Protein AF-A0A285JNU4-F1 (afdb_monomer)

Organism: NCBI:txid1036182

Structure (mmCIF, N/CA/C/O backbone):
data_AF-A0A285JNU4-F1
#
_entry.id   AF-A0A285JNU4-F1
#
loop_
_atom_site.group_PDB
_atom_site.id
_atom_site.type_symbol
_atom_site.label_atom_id
_atom_site.label_alt_id
_atom_site.label_comp_id
_atom_site.label_asym_id
_atom_site.label_entity_id
_atom_site.label_seq_id
_atom_site.pdbx_PDB_ins_code
_atom_site.Cartn_x
_atom_site.Cartn_y
_atom_site.Cartn_z
_atom_site.occupancy
_atom_site.B_iso_or_equiv
_atom_site.auth_seq_id
_atom_site.auth_comp_id
_atom_site.auth_asym_id
_atom_site.auth_atom_id
_atom_site.pdbx_PDB_model_num
ATOM 1 N N . MET A 1 1 ? 2.069 5.347 -34.205 1.00 39.53 1 MET A N 1
ATOM 2 C CA . MET A 1 1 ? 2.431 4.331 -33.187 1.00 39.53 1 MET A CA 1
ATOM 3 C C . MET A 1 1 ? 3.954 4.255 -33.113 1.00 39.53 1 MET A C 1
ATOM 5 O O . MET A 1 1 ? 4.573 4.002 -34.134 1.00 39.53 1 MET A O 1
ATOM 9 N N . LYS A 1 2 ? 4.588 4.582 -31.975 1.00 44.31 2 LYS A N 1
ATOM 10 C CA . LYS A 1 2 ? 6.060 4.537 -31.849 1.00 44.31 2 LYS A CA 1
ATOM 11 C C . LYS A 1 2 ? 6.496 3.085 -31.622 1.00 44.31 2 LYS A C 1
ATOM 13 O O . LYS A 1 2 ? 6.201 2.534 -30.565 1.00 44.31 2 LYS A O 1
ATOM 18 N N . HIS A 1 3 ? 7.173 2.486 -32.603 1.00 46.00 3 HIS A N 1
ATOM 19 C CA . HIS A 1 3 ? 7.783 1.160 -32.484 1.00 46.00 3 HIS A CA 1
ATOM 20 C C . HIS A 1 3 ? 8.799 1.187 -31.335 1.00 46.00 3 HIS A C 1
ATOM 22 O O . HIS A 1 3 ? 9.800 1.903 -31.385 1.00 46.00 3 HIS A O 1
ATOM 28 N N . ARG A 1 4 ? 8.508 0.467 -30.252 1.00 57.03 4 ARG A N 1
ATOM 29 C CA . ARG A 1 4 ? 9.429 0.311 -29.127 1.00 57.03 4 ARG A CA 1
ATOM 30 C C . ARG A 1 4 ? 10.338 -0.884 -29.442 1.00 57.03 4 ARG A C 1
ATOM 32 O O . ARG A 1 4 ? 9.797 -1.919 -29.828 1.00 57.03 4 ARG A O 1
ATOM 39 N N . PRO A 1 5 ? 11.673 -0.758 -29.348 1.00 57.09 5 PRO A N 1
ATOM 40 C CA . PRO A 1 5 ? 12.583 -1.833 -29.743 1.00 57.09 5 PRO A CA 1
ATOM 41 C C . PRO A 1 5 ? 12.331 -3.094 -28.905 1.00 57.09 5 PRO A C 1
ATOM 43 O O . PRO A 1 5 ? 11.991 -2.985 -27.724 1.00 57.09 5 PRO A O 1
ATOM 46 N N . ALA A 1 6 ? 12.494 -4.272 -29.519 1.00 60.81 6 ALA A N 1
ATOM 47 C CA . ALA A 1 6 ? 12.186 -5.577 -28.922 1.00 60.81 6 ALA A CA 1
ATOM 48 C C . ALA A 1 6 ? 12.847 -5.780 -27.545 1.00 60.81 6 ALA A C 1
ATOM 50 O O . ALA A 1 6 ? 12.159 -6.168 -26.604 1.00 60.81 6 ALA A O 1
ATOM 51 N N . GLY A 1 7 ? 14.109 -5.357 -27.380 1.00 65.50 7 GLY A N 1
ATOM 52 C CA . GLY A 1 7 ? 14.822 -5.444 -26.097 1.00 65.50 7 GLY A CA 1
ATOM 53 C C . GLY A 1 7 ? 14.106 -4.733 -24.945 1.00 65.50 7 GLY A C 1
ATOM 54 O O . GLY A 1 7 ? 13.999 -5.260 -23.850 1.00 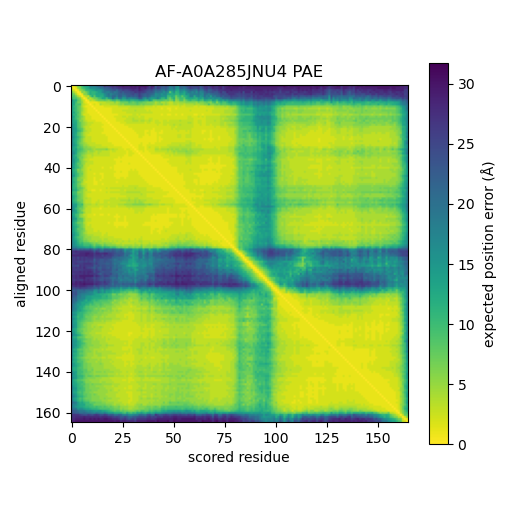65.50 7 GLY A O 1
ATOM 55 N N . THR A 1 8 ? 13.457 -3.594 -25.201 1.00 78.69 8 THR A N 1
ATOM 56 C CA . THR A 1 8 ? 12.718 -2.883 -24.150 1.00 78.69 8 THR A CA 1
ATOM 57 C C . THR A 1 8 ? 11.431 -3.604 -23.718 1.00 78.69 8 THR A C 1
ATOM 59 O O . THR A 1 8 ? 10.925 -3.350 -22.623 1.00 78.69 8 THR A O 1
ATOM 62 N N . ARG A 1 9 ? 10.858 -4.459 -24.576 1.00 83.62 9 ARG A N 1
ATOM 63 C CA . ARG A 1 9 ? 9.684 -5.280 -24.241 1.00 83.62 9 ARG A CA 1
ATOM 64 C C . ARG A 1 9 ? 10.092 -6.496 -23.412 1.00 83.62 9 ARG A C 1
ATOM 66 O O . ARG A 1 9 ? 9.392 -6.806 -22.449 1.00 83.62 9 ARG A O 1
ATOM 73 N N . ASP A 1 10 ? 11.205 -7.129 -23.759 1.00 89.62 10 ASP A N 1
ATOM 74 C CA . ASP A 1 10 ? 11.719 -8.292 -23.035 1.00 89.62 10 ASP A CA 1
ATOM 75 C C . ASP A 1 10 ? 12.249 -7.899 -21.651 1.00 89.62 10 ASP A C 1
ATOM 77 O O . ASP A 1 10 ? 11.864 -8.526 -20.665 1.00 89.62 10 ASP A O 1
ATOM 81 N N . ASP A 1 11 ? 12.968 -6.776 -21.542 1.00 91.81 11 ASP A N 1
ATOM 82 C CA . ASP A 1 11 ? 13.396 -6.211 -20.253 1.00 91.81 11 ASP A CA 1
ATOM 83 C C . ASP A 1 11 ? 12.209 -5.979 -19.311 1.00 91.81 11 ASP A C 1
ATOM 85 O O . ASP A 1 11 ? 12.254 -6.299 -18.122 1.00 91.81 11 ASP A O 1
ATOM 89 N N . PHE A 1 12 ? 11.118 -5.418 -19.847 1.00 92.88 12 PHE A N 1
ATOM 90 C CA . PHE A 1 12 ? 9.908 -5.186 -19.068 1.00 92.88 12 PHE A CA 1
ATOM 91 C C . PHE A 1 12 ? 9.275 -6.501 -18.616 1.00 92.88 12 PHE A C 1
ATOM 93 O O . PHE A 1 12 ? 8.860 -6.612 -17.466 1.00 92.88 12 PHE A O 1
ATOM 100 N N . ARG A 1 13 ? 9.203 -7.504 -19.500 1.00 94.31 13 ARG A N 1
ATOM 101 C CA . ARG A 1 13 ? 8.634 -8.813 -19.167 1.00 94.31 13 ARG A CA 1
ATOM 102 C C . ARG A 1 13 ? 9.407 -9.474 -18.027 1.00 94.31 13 ARG A C 1
ATOM 104 O O . ARG A 1 13 ? 8.774 -9.891 -17.061 1.00 94.31 13 ARG A O 1
ATOM 111 N N . VAL A 1 14 ? 10.735 -9.536 -18.124 1.00 94.44 14 VAL A N 1
ATOM 112 C CA . VAL A 1 14 ? 11.601 -10.133 -17.092 1.00 94.44 14 VAL A CA 1
ATOM 113 C C . VAL A 1 14 ? 11.425 -9.405 -15.760 1.00 94.44 14 VAL A C 1
ATOM 115 O O . VAL A 1 14 ? 11.214 -10.033 -14.723 1.00 94.44 14 VAL A O 1
ATOM 118 N N . PHE A 1 15 ? 11.421 -8.072 -15.793 1.00 93.81 15 PHE A N 1
ATOM 119 C CA . PHE A 1 15 ? 11.194 -7.260 -14.603 1.00 93.81 15 PHE A CA 1
ATOM 120 C C . PHE A 1 15 ? 9.827 -7.530 -13.952 1.00 93.81 15 PHE A C 1
ATOM 122 O O . PHE A 1 15 ? 9.745 -7.733 -12.741 1.00 93.81 15 PHE A O 1
ATOM 129 N N . VAL A 1 16 ? 8.752 -7.576 -14.746 1.00 93.44 16 VAL A N 1
ATOM 130 C CA . VAL A 1 16 ? 7.397 -7.834 -14.238 1.00 93.44 16 VAL A CA 1
ATOM 131 C C . VAL A 1 16 ? 7.273 -9.239 -13.663 1.00 93.44 16 VAL A C 1
ATOM 133 O O . VAL A 1 16 ? 6.703 -9.388 -12.585 1.00 93.44 16 VAL A O 1
ATOM 136 N N . GLN A 1 17 ? 7.835 -10.254 -14.322 1.00 93.50 17 GLN A N 1
ATOM 137 C CA . GLN A 1 17 ? 7.829 -11.631 -13.817 1.00 93.50 17 GLN A CA 1
ATOM 138 C C . GLN A 1 17 ? 8.440 -11.726 -12.413 1.00 93.50 17 GLN A C 1
ATOM 140 O O . GLN A 1 17 ? 7.891 -12.417 -11.558 1.00 93.50 17 GLN A O 1
ATOM 145 N N . GLY A 1 18 ? 9.509 -10.971 -12.142 1.00 91.69 18 GLY A N 1
ATOM 146 C CA . GLY A 1 18 ? 10.160 -10.945 -10.832 1.00 91.69 18 GLY A CA 1
ATOM 147 C C . GLY A 1 18 ? 9.354 -10.271 -9.715 1.00 91.69 18 GLY A C 1
ATOM 148 O O . GLY A 1 18 ? 9.635 -10.506 -8.542 1.00 91.69 18 GLY A O 1
ATOM 149 N N . MET A 1 19 ? 8.352 -9.442 -10.035 1.00 90.62 19 MET A N 1
ATOM 150 C CA . MET A 1 19 ? 7.629 -8.656 -9.024 1.00 90.62 19 MET A CA 1
ATOM 151 C C . MET A 1 19 ? 6.106 -8.818 -9.018 1.00 90.62 19 MET A C 1
ATOM 153 O O . MET A 1 19 ? 5.459 -8.352 -8.078 1.00 90.62 19 MET A O 1
ATOM 157 N N . ALA A 1 20 ? 5.521 -9.472 -10.025 1.00 89.06 20 ALA A N 1
ATOM 158 C CA . ALA A 1 20 ? 4.073 -9.607 -10.181 1.00 89.06 20 ALA A CA 1
ATOM 159 C C . ALA A 1 20 ? 3.411 -10.209 -8.933 1.00 89.06 20 ALA A C 1
ATOM 161 O O . ALA A 1 20 ? 2.440 -9.654 -8.422 1.00 89.06 20 ALA A O 1
ATOM 162 N N . ALA A 1 21 ? 3.989 -11.276 -8.373 1.00 89.38 21 ALA A N 1
ATOM 163 C CA . ALA A 1 21 ? 3.467 -11.916 -7.165 1.00 89.38 21 ALA A CA 1
ATOM 164 C C . ALA A 1 21 ? 3.422 -10.959 -5.958 1.00 89.38 21 ALA A C 1
ATOM 166 O O . ALA A 1 21 ? 2.453 -10.956 -5.197 1.00 89.38 21 ALA A O 1
ATOM 167 N N . SER A 1 22 ? 4.446 -10.113 -5.799 1.00 90.00 22 SER A N 1
ATOM 168 C CA . SER A 1 22 ? 4.464 -9.087 -4.753 1.00 90.00 22 SER A CA 1
ATOM 169 C C . SER A 1 22 ? 3.388 -8.034 -5.000 1.00 90.00 22 SER A C 1
ATOM 171 O O . SER A 1 22 ? 2.687 -7.678 -4.062 1.00 90.00 22 SER A O 1
ATOM 173 N N . LEU A 1 23 ? 3.220 -7.566 -6.241 1.00 91.81 23 LEU A N 1
ATOM 174 C CA . LEU A 1 23 ? 2.207 -6.563 -6.581 1.00 91.81 23 LEU A CA 1
ATOM 175 C C . LEU A 1 23 ? 0.788 -7.074 -6.325 1.00 91.81 23 LEU A C 1
ATOM 177 O O . LEU A 1 23 ? 0.003 -6.362 -5.705 1.00 91.81 23 LEU A O 1
ATOM 181 N N . HIS A 1 24 ? 0.477 -8.310 -6.724 1.00 91.88 24 HIS A N 1
ATOM 182 C CA . HIS A 1 24 ? -0.819 -8.929 -6.431 1.00 91.88 24 HIS A CA 1
ATOM 183 C C . HIS A 1 24 ? -1.060 -9.066 -4.935 1.00 91.88 24 HIS A C 1
ATOM 185 O O . HIS A 1 24 ? -2.145 -8.740 -4.461 1.00 91.88 24 HIS A O 1
ATOM 191 N N . ARG A 1 25 ? -0.047 -9.497 -4.174 1.00 89.62 25 ARG A N 1
ATOM 192 C CA . ARG A 1 25 ? -0.157 -9.588 -2.716 1.00 89.62 25 ARG A CA 1
ATOM 193 C C . ARG A 1 25 ? -0.475 -8.222 -2.109 1.00 89.62 25 ARG A C 1
ATOM 195 O O . ARG A 1 25 ? -1.406 -8.130 -1.317 1.00 89.62 25 ARG A O 1
ATOM 202 N N . THR A 1 26 ? 0.253 -7.174 -2.487 1.00 90.62 26 THR A N 1
ATOM 203 C CA . THR A 1 26 ? 0.009 -5.811 -1.996 1.00 90.62 26 THR A CA 1
ATOM 204 C C . THR A 1 26 ? -1.378 -5.317 -2.401 1.00 90.62 26 THR A C 1
ATOM 206 O O . THR A 1 26 ? -2.113 -4.818 -1.555 1.00 90.62 26 THR A O 1
ATOM 209 N N . ALA A 1 27 ? -1.775 -5.496 -3.662 1.00 91.62 27 ALA A N 1
ATOM 210 C CA . ALA A 1 27 ? -3.087 -5.088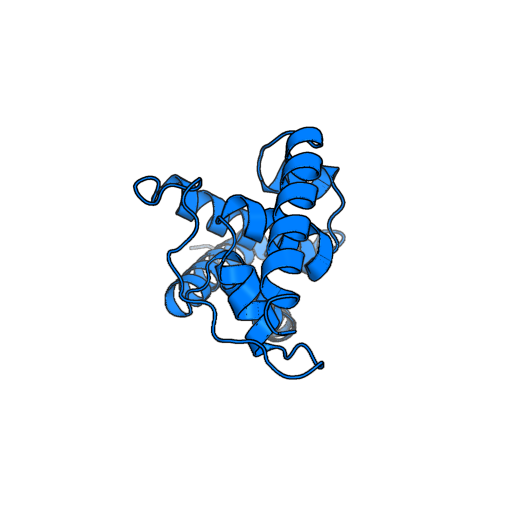 -4.159 1.00 91.62 27 ALA A CA 1
ATOM 211 C C . ALA A 1 27 ? -4.220 -5.778 -3.387 1.00 91.62 27 ALA A C 1
ATOM 213 O O . ALA A 1 27 ? -5.133 -5.110 -2.901 1.00 91.62 27 ALA A O 1
ATOM 214 N N . PHE A 1 28 ? -4.112 -7.094 -3.194 1.00 89.44 28 PHE A N 1
ATOM 215 C CA . PHE A 1 28 ? -5.064 -7.878 -2.416 1.00 89.44 28 PHE A CA 1
ATOM 216 C C . PHE A 1 28 ? -5.130 -7.411 -0.962 1.00 89.44 28 PHE A C 1
ATOM 218 O O . PHE A 1 28 ? -6.213 -7.197 -0.433 1.00 89.44 28 PHE A O 1
ATOM 225 N N . LEU A 1 29 ? -3.988 -7.165 -0.321 1.00 87.69 29 LEU A N 1
ATOM 226 C CA . LEU A 1 29 ? -3.956 -6.643 1.046 1.00 87.69 29 LEU A CA 1
ATOM 227 C C . LEU A 1 29 ? -4.580 -5.248 1.164 1.00 87.69 29 LEU A C 1
ATOM 229 O O . LEU A 1 29 ? -5.110 -4.904 2.215 1.00 87.69 29 LEU A O 1
ATOM 233 N N . LEU A 1 30 ? -4.529 -4.436 0.108 1.00 86.44 30 LEU A N 1
ATOM 234 C CA . LEU A 1 30 ? -5.125 -3.103 0.096 1.00 86.44 30 LEU A CA 1
ATOM 235 C C . LEU A 1 30 ? -6.647 -3.145 -0.103 1.00 86.44 30 LEU A C 1
ATOM 237 O O . LEU A 1 30 ? -7.357 -2.391 0.562 1.00 86.44 30 LEU A O 1
ATOM 241 N N . CYS A 1 31 ? -7.163 -4.002 -0.989 1.00 83.94 31 CYS A N 1
ATOM 242 C CA . CYS A 1 31 ? -8.588 -4.007 -1.345 1.00 83.94 31 CYS A CA 1
ATOM 243 C C . CYS A 1 31 ? -9.408 -5.145 -0.715 1.00 83.94 31 CYS A C 1
ATOM 245 O O . CYS A 1 31 ? -10.566 -4.930 -0.373 1.00 83.94 31 CYS A O 1
ATOM 247 N N . GLY A 1 32 ? -8.804 -6.306 -0.464 1.00 79.19 32 GLY A N 1
ATOM 248 C CA . GLY A 1 32 ? -9.463 -7.500 0.072 1.00 79.19 32 GLY A CA 1
ATOM 249 C C . GLY A 1 32 ? -10.224 -8.338 -0.962 1.00 79.19 32 GLY A C 1
ATOM 250 O O . GLY A 1 32 ? -10.867 -9.302 -0.566 1.00 79.19 32 GLY A O 1
ATOM 251 N N . ASP A 1 33 ? -10.142 -7.999 -2.250 1.00 83.12 33 ASP A N 1
ATOM 252 C CA . ASP A 1 33 ? -10.866 -8.646 -3.350 1.00 83.12 33 ASP A CA 1
ATOM 253 C C . ASP A 1 33 ? -9.876 -9.090 -4.441 1.00 83.12 33 ASP A C 1
ATOM 255 O O . ASP A 1 33 ? -9.007 -8.322 -4.857 1.00 83.12 33 ASP A O 1
ATOM 259 N N . TRP A 1 34 ? -9.967 -10.348 -4.880 1.00 83.75 34 TRP A N 1
ATOM 260 C CA . TRP A 1 34 ? -9.033 -10.922 -5.853 1.00 83.75 34 TRP A CA 1
ATOM 261 C C . TRP A 1 34 ? -9.185 -10.346 -7.262 1.00 83.75 34 TRP A C 1
ATOM 263 O O . TRP A 1 34 ? -8.172 -10.109 -7.921 1.00 83.75 34 TRP A O 1
ATOM 273 N N . HIS A 1 35 ? -10.416 -10.104 -7.712 1.00 89.06 35 HIS A N 1
ATOM 274 C CA . HIS A 1 35 ? -10.683 -9.544 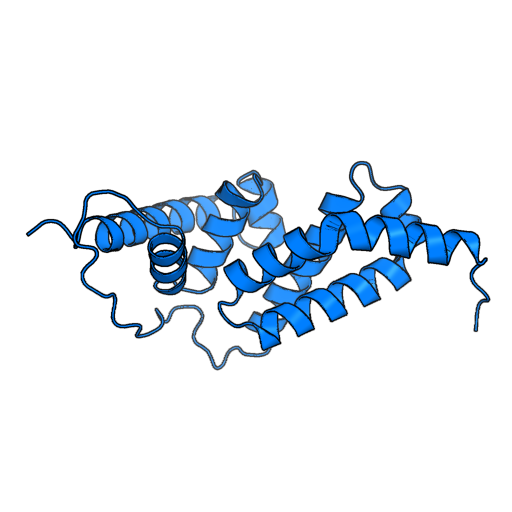-9.035 1.00 89.06 35 HIS A CA 1
ATOM 275 C C . HIS A 1 35 ? -10.224 -8.093 -9.098 1.00 89.06 35 HIS A C 1
ATOM 277 O O . HIS A 1 35 ? -9.491 -7.703 -10.003 1.00 89.06 35 HIS A O 1
ATOM 283 N N . LEU A 1 36 ? -10.550 -7.316 -8.068 1.00 89.06 36 LEU A N 1
ATOM 284 C CA . LEU A 1 36 ? -10.094 -5.941 -7.970 1.00 89.06 36 LEU A CA 1
ATOM 285 C C . LEU A 1 36 ? -8.569 -5.849 -7.824 1.00 89.06 36 LEU A C 1
ATOM 287 O O . LEU A 1 36 ? -7.945 -4.941 -8.373 1.00 89.06 36 LEU A O 1
ATOM 291 N N . ALA A 1 37 ? -7.944 -6.772 -7.092 1.00 90.25 37 ALA A N 1
ATOM 292 C CA . ALA A 1 37 ? -6.491 -6.822 -7.001 1.00 90.25 37 ALA A CA 1
ATOM 293 C C . ALA A 1 37 ? -5.848 -7.048 -8.376 1.00 90.25 37 ALA A C 1
ATOM 295 O O . ALA A 1 37 ? -4.875 -6.366 -8.699 1.00 90.25 37 ALA A O 1
ATOM 296 N N . ASP A 1 38 ? -6.385 -7.973 -9.176 1.00 92.69 38 ASP A N 1
ATOM 297 C CA . ASP A 1 38 ? -5.915 -8.230 -10.539 1.00 92.69 38 ASP A CA 1
ATOM 298 C C . ASP A 1 38 ? -6.072 -6.991 -11.430 1.00 92.69 38 ASP A C 1
ATOM 300 O O . ASP A 1 38 ? -5.087 -6.516 -11.997 1.00 92.69 38 ASP A O 1
ATOM 304 N N . ASP A 1 39 ? -7.252 -6.367 -11.434 1.00 94.44 39 ASP A N 1
ATOM 305 C CA . ASP A 1 39 ? -7.517 -5.140 -12.194 1.00 94.44 39 ASP A CA 1
ATOM 306 C C . ASP A 1 39 ? -6.538 -4.008 -11.840 1.00 94.44 39 ASP A C 1
ATOM 308 O O . ASP A 1 39 ? -5.974 -3.341 -12.716 1.00 94.44 39 ASP A O 1
ATOM 312 N N . LEU A 1 40 ? -6.290 -3.794 -10.543 1.00 94.75 40 LEU A N 1
ATOM 313 C CA . LEU A 1 40 ? -5.361 -2.770 -10.063 1.00 94.75 40 LEU A CA 1
ATOM 314 C C . LEU A 1 40 ? -3.917 -3.061 -10.483 1.00 94.75 40 LEU A C 1
ATOM 316 O O . LEU A 1 40 ? -3.186 -2.134 -10.851 1.00 94.75 40 LEU A O 1
ATOM 320 N N . VAL A 1 41 ? -3.494 -4.328 -10.441 1.00 95.62 41 VAL A N 1
ATOM 321 C CA . VAL A 1 41 ? -2.164 -4.736 -10.908 1.00 95.62 41 VAL A CA 1
ATOM 322 C C . VAL A 1 41 ? -2.044 -4.532 -12.411 1.00 95.62 41 VAL A C 1
ATOM 324 O O . VAL A 1 41 ? -1.055 -3.950 -12.861 1.00 95.62 41 VAL A O 1
ATOM 327 N N . GLN A 1 42 ? -3.047 -4.930 -13.190 1.00 95.44 42 GLN A N 1
ATOM 328 C CA . GLN A 1 42 ? -3.050 -4.738 -14.636 1.00 95.44 42 GLN A CA 1
ATOM 329 C C . GLN A 1 42 ? -2.991 -3.250 -15.011 1.00 95.44 42 GLN A C 1
ATOM 331 O O . GLN A 1 42 ? -2.151 -2.862 -15.830 1.00 95.44 42 GLN A O 1
ATOM 336 N N . GLU A 1 43 ? -3.789 -2.385 -14.370 1.00 96.44 43 GLU A N 1
ATOM 337 C CA . GLU A 1 43 ? -3.743 -0.933 -14.609 1.00 96.44 43 GLU A CA 1
ATOM 338 C C . GLU A 1 43 ? -2.363 -0.354 -14.241 1.00 96.44 43 GLU A C 1
ATOM 340 O O . GLU A 1 43 ? -1.795 0.458 -14.987 1.00 96.44 43 GLU A O 1
ATOM 345 N N . ALA A 1 44 ? -1.776 -0.805 -13.128 1.00 96.25 44 ALA A N 1
ATOM 346 C CA . ALA A 1 44 ? -0.453 -0.367 -12.698 1.00 96.25 44 ALA A CA 1
ATOM 347 C C . ALA A 1 44 ? 0.653 -0.801 -13.670 1.00 96.25 44 ALA A C 1
ATOM 349 O O . ALA A 1 44 ? 1.505 0.013 -14.039 1.00 96.25 44 ALA A O 1
ATOM 350 N N . LEU A 1 45 ? 0.627 -2.052 -14.132 1.00 95.81 45 LEU A N 1
ATOM 351 C CA . LEU A 1 45 ? 1.591 -2.589 -15.090 1.00 95.81 45 LEU A CA 1
ATOM 352 C C . LEU A 1 45 ? 1.451 -1.938 -16.469 1.00 95.81 45 LEU A C 1
ATOM 354 O O . LEU A 1 45 ? 2.465 -1.608 -17.085 1.00 95.81 45 LEU A O 1
ATOM 358 N N . ALA A 1 46 ? 0.232 -1.658 -16.936 1.00 96.06 46 ALA A N 1
ATOM 359 C CA . ALA A 1 46 ? 0.005 -0.926 -18.183 1.00 96.06 46 ALA A CA 1
ATOM 360 C C . ALA A 1 46 ? 0.603 0.496 -18.130 1.00 96.06 46 ALA A C 1
ATOM 362 O O . ALA A 1 46 ? 1.261 0.961 -19.075 1.00 96.06 46 ALA A O 1
ATOM 363 N N . LYS A 1 47 ? 0.446 1.185 -16.992 1.00 96.06 47 LYS A N 1
ATOM 364 C CA . LYS A 1 47 ? 1.049 2.506 -16.743 1.00 96.06 47 LYS A CA 1
ATOM 365 C C . LYS A 1 47 ? 2.565 2.432 -16.598 1.00 96.06 47 LYS A C 1
ATOM 367 O O . LYS A 1 47 ? 3.262 3.295 -17.144 1.00 96.06 47 LYS A O 1
ATOM 372 N N . ALA A 1 48 ? 3.078 1.409 -15.918 1.00 95.69 48 ALA A N 1
ATOM 373 C CA . ALA A 1 48 ? 4.507 1.149 -15.800 1.00 95.69 48 ALA A CA 1
ATOM 374 C C . ALA A 1 48 ? 5.125 0.911 -17.180 1.00 95.69 48 ALA A C 1
ATOM 376 O O . ALA A 1 48 ? 6.112 1.560 -17.516 1.00 95.69 48 ALA A O 1
ATOM 377 N N . TYR A 1 49 ? 4.494 0.085 -18.021 1.00 95.38 49 TYR A N 1
ATOM 378 C CA . TYR A 1 49 ? 4.923 -0.159 -19.394 1.00 95.38 49 TYR A CA 1
ATOM 379 C C . TYR A 1 49 ? 4.967 1.138 -20.203 1.00 95.38 49 TYR A C 1
ATOM 381 O O . TYR A 1 49 ? 5.996 1.475 -20.794 1.00 95.38 49 TYR A O 1
ATOM 389 N N . SER A 1 50 ? 3.898 1.935 -20.158 1.00 94.81 50 SER A N 1
ATOM 390 C CA . SER A 1 50 ? 3.832 3.236 -20.841 1.00 94.81 50 SER A CA 1
ATOM 391 C C . SER A 1 50 ? 4.949 4.192 -20.397 1.00 94.81 50 SER A C 1
ATOM 393 O O . SER A 1 50 ? 5.495 4.937 -21.210 1.00 94.81 50 SER A O 1
ATOM 395 N N . ASN A 1 51 ? 5.364 4.117 -19.129 1.00 93.88 51 ASN A N 1
ATOM 396 C CA . ASN A 1 51 ? 6.428 4.936 -18.545 1.00 93.88 51 ASN A CA 1
ATOM 397 C C . ASN A 1 51 ? 7.766 4.198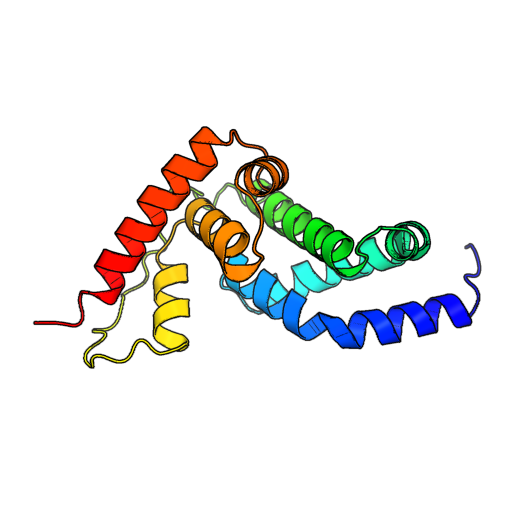 -18.394 1.00 93.88 51 ASN A C 1
ATOM 399 O O . ASN A 1 51 ? 8.650 4.689 -17.696 1.00 93.88 51 ASN A O 1
ATOM 403 N N . TRP A 1 52 ? 7.962 3.053 -19.054 1.00 95.00 52 TRP A N 1
ATOM 404 C CA . TRP A 1 52 ? 9.023 2.121 -18.660 1.00 95.00 52 TRP A CA 1
ATOM 405 C C . TRP A 1 52 ? 10.452 2.700 -18.745 1.00 95.00 52 TRP A C 1
ATOM 407 O O . TRP A 1 52 ? 11.285 2.386 -17.909 1.00 95.00 52 TRP A O 1
ATOM 417 N N . ARG A 1 53 ? 10.713 3.680 -19.628 1.00 92.69 53 ARG A N 1
ATOM 418 C CA . ARG A 1 53 ? 12.002 4.412 -19.645 1.00 92.69 53 ARG A CA 1
ATOM 419 C C . ARG A 1 53 ? 12.273 5.220 -18.372 1.00 92.69 53 ARG A C 1
ATOM 421 O O . ARG A 1 53 ? 13.426 5.425 -18.021 1.00 92.69 53 ARG A O 1
ATOM 428 N N . LYS A 1 54 ? 11.231 5.749 -17.727 1.00 93.81 54 LYS A N 1
ATOM 429 C CA . LYS A 1 54 ? 11.348 6.452 -16.441 1.00 93.81 54 LYS A CA 1
ATOM 430 C C . LYS A 1 54 ? 11.520 5.451 -15.306 1.00 93.81 54 LYS A C 1
ATOM 432 O O . LYS A 1 54 ? 12.340 5.682 -14.434 1.00 93.81 54 LYS A O 1
ATOM 437 N N . VAL A 1 55 ? 10.792 4.334 -15.366 1.00 94.25 55 VAL A N 1
ATOM 438 C CA . VAL A 1 55 ? 10.891 3.245 -14.383 1.00 94.25 55 VAL A CA 1
ATOM 439 C C . VAL A 1 55 ? 12.311 2.676 -14.343 1.00 94.25 55 VAL A C 1
ATOM 441 O O . VAL A 1 55 ? 12.879 2.584 -13.266 1.00 94.25 55 VAL A O 1
ATOM 444 N N . GLN A 1 56 ? 12.919 2.391 -15.500 1.00 94.31 56 GLN A N 1
ATOM 445 C CA . GLN A 1 56 ? 14.298 1.883 -15.591 1.00 94.31 56 GLN A CA 1
ATOM 446 C C . GLN A 1 56 ? 15.359 2.848 -15.042 1.00 94.31 56 GLN A C 1
ATOM 448 O O . GLN A 1 56 ? 16.438 2.410 -14.670 1.00 94.31 56 GLN A O 1
ATOM 453 N N . ARG A 1 57 ? 15.075 4.155 -15.026 1.00 94.00 57 ARG A N 1
ATOM 454 C CA . ARG A 1 57 ? 16.004 5.196 -14.554 1.00 94.00 57 ARG A CA 1
ATOM 455 C C . ARG A 1 57 ? 15.756 5.619 -13.111 1.00 94.00 57 ARG A C 1
ATOM 457 O O . ARG A 1 57 ? 16.453 6.500 -12.625 1.00 94.00 57 ARG A O 1
ATOM 464 N N . ALA A 1 58 ? 14.728 5.076 -12.468 1.00 92.81 58 ALA A N 1
ATOM 465 C CA . ALA A 1 58 ? 14.469 5.354 -11.067 1.00 92.81 58 ALA A CA 1
ATOM 466 C C . ALA A 1 58 ? 15.493 4.616 -10.200 1.00 92.81 58 ALA A C 1
ATOM 468 O O . ALA A 1 58 ? 15.856 3.488 -10.523 1.00 92.81 58 ALA A O 1
ATOM 469 N N . ASP A 1 59 ? 15.862 5.207 -9.062 1.00 92.06 59 ASP A N 1
ATOM 470 C CA . ASP A 1 59 ? 16.766 4.576 -8.087 1.00 92.06 59 ASP A CA 1
ATOM 471 C C . ASP A 1 59 ? 16.246 3.202 -7.633 1.00 92.06 59 ASP A C 1
ATOM 473 O O . ASP A 1 59 ? 17.009 2.269 -7.400 1.00 92.06 59 ASP A O 1
ATOM 477 N N . SER A 1 60 ? 14.917 3.057 -7.559 1.00 91.94 60 SER A N 1
ATOM 478 C CA . SER A 1 60 ? 14.242 1.778 -7.350 1.00 91.94 60 SER A CA 1
ATOM 479 C C . SER A 1 60 ? 13.069 1.612 -8.326 1.00 91.94 60 SER A C 1
ATOM 481 O O . SER A 1 60 ? 11.969 2.127 -8.078 1.00 91.94 60 SER A O 1
ATOM 483 N N . PRO A 1 61 ? 13.259 0.864 -9.431 1.00 93.19 61 PRO A N 1
ATOM 484 C CA . PRO A 1 61 ? 12.194 0.560 -10.387 1.00 93.19 61 PRO A CA 1
ATOM 485 C C . PRO A 1 61 ? 10.996 -0.132 -9.724 1.00 93.19 61 PRO A C 1
ATOM 487 O O . PRO A 1 61 ? 9.840 0.205 -9.988 1.00 93.19 61 PRO A O 1
ATOM 490 N N . SER A 1 62 ? 11.264 -1.057 -8.797 1.00 91.50 62 SER A N 1
ATOM 491 C CA . SER A 1 62 ? 10.232 -1.788 -8.061 1.00 91.50 62 SER A CA 1
ATOM 492 C C . SER A 1 62 ? 9.391 -0.867 -7.177 1.00 91.50 62 SER A C 1
ATOM 494 O O . SER A 1 62 ? 8.162 -0.957 -7.198 1.00 91.50 62 SER A O 1
ATOM 496 N N . ALA A 1 63 ? 10.020 0.060 -6.446 1.00 89.38 63 ALA A N 1
ATOM 497 C CA . ALA A 1 63 ? 9.296 1.042 -5.640 1.00 89.38 63 ALA A CA 1
ATOM 498 C C . ALA A 1 63 ? 8.472 2.000 -6.515 1.00 89.38 63 ALA A C 1
ATOM 500 O O . ALA A 1 63 ? 7.352 2.364 -6.148 1.00 89.38 63 ALA A O 1
ATOM 501 N N . TYR A 1 64 ? 8.977 2.361 -7.701 1.00 92.75 64 TYR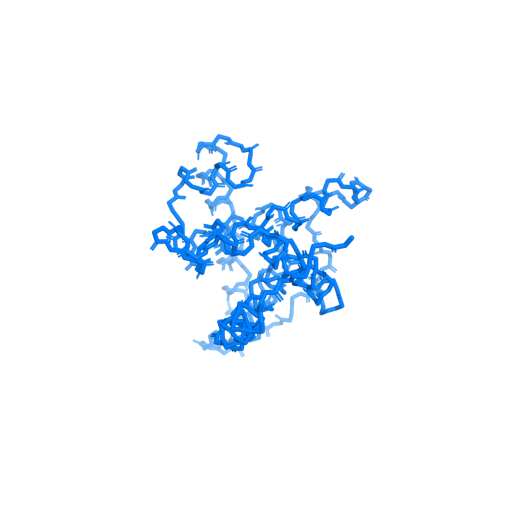 A N 1
ATOM 502 C CA . TYR A 1 64 ? 8.232 3.172 -8.663 1.00 92.75 64 TYR A CA 1
ATOM 503 C C . TYR A 1 64 ? 6.928 2.481 -9.078 1.00 92.75 64 TYR A C 1
ATOM 505 O O . TYR A 1 64 ? 5.861 3.093 -9.028 1.00 92.75 64 TYR A O 1
ATOM 513 N N . VAL A 1 65 ? 6.984 1.199 -9.452 1.00 94.19 65 VAL A N 1
ATOM 514 C CA . VAL A 1 65 ? 5.786 0.448 -9.864 1.00 94.19 65 VAL A CA 1
ATOM 515 C C . VAL A 1 65 ? 4.824 0.228 -8.698 1.00 94.19 65 VAL A C 1
ATOM 517 O O . VAL A 1 65 ? 3.621 0.426 -8.870 1.00 94.19 65 VAL A O 1
ATOM 520 N N . ARG A 1 66 ? 5.321 -0.065 -7.489 1.00 91.75 66 ARG A N 1
ATOM 521 C CA . ARG A 1 66 ? 4.464 -0.124 -6.291 1.00 91.75 66 ARG A CA 1
ATOM 522 C C . ARG A 1 66 ? 3.761 1.205 -6.028 1.00 91.75 66 ARG A C 1
ATOM 524 O O . ARG A 1 66 ? 2.572 1.224 -5.725 1.00 91.75 66 ARG A O 1
ATOM 531 N N . ARG A 1 67 ? 4.442 2.336 -6.228 1.00 90.88 67 ARG A N 1
ATOM 532 C CA . ARG A 1 67 ? 3.823 3.664 -6.114 1.00 90.88 67 ARG A CA 1
ATOM 533 C C . ARG A 1 67 ? 2.722 3.885 -7.153 1.00 90.88 67 ARG A C 1
ATOM 535 O O . ARG A 1 67 ? 1.716 4.512 -6.824 1.00 90.88 67 ARG A O 1
ATOM 542 N N . ILE A 1 68 ? 2.866 3.368 -8.376 1.00 94.75 68 ILE A N 1
ATOM 543 C CA . ILE A 1 68 ? 1.771 3.369 -9.360 1.00 94.75 68 ILE A CA 1
ATOM 544 C C . ILE A 1 68 ? 0.580 2.569 -8.813 1.00 94.75 68 ILE A C 1
ATOM 546 O O . ILE A 1 68 ? -0.523 3.107 -8.762 1.00 94.75 68 ILE A O 1
ATOM 550 N N . LEU A 1 69 ? 0.802 1.341 -8.332 1.00 94.88 69 LEU A N 1
ATOM 551 C CA . LEU A 1 69 ? -0.255 0.483 -7.779 1.00 94.88 69 LEU A CA 1
ATOM 552 C C . LEU A 1 69 ? -1.023 1.152 -6.626 1.00 94.88 69 LEU A C 1
ATOM 554 O O . LEU A 1 69 ? -2.255 1.153 -6.605 1.00 94.88 69 LEU A O 1
ATOM 558 N N . ILE A 1 70 ? -0.308 1.767 -5.681 1.00 90.19 70 ILE A N 1
ATOM 559 C CA . ILE A 1 70 ? -0.915 2.460 -4.534 1.00 90.19 70 ILE A CA 1
ATOM 560 C C . ILE A 1 70 ? -1.761 3.652 -5.004 1.00 90.19 70 ILE A C 1
ATOM 562 O O . ILE A 1 70 ? -2.871 3.875 -4.512 1.00 90.19 70 ILE A O 1
ATOM 566 N N . ASN A 1 71 ? -1.268 4.401 -5.993 1.00 90.56 71 ASN A N 1
ATOM 567 C CA . ASN A 1 71 ? -2.009 5.512 -6.581 1.00 90.56 71 ASN A CA 1
ATOM 568 C C . ASN A 1 71 ? -3.293 5.050 -7.282 1.00 90.56 71 ASN A C 1
ATOM 570 O O . ASN A 1 71 ? -4.320 5.720 -7.133 1.00 90.56 71 ASN A O 1
ATOM 574 N N . GLU A 1 72 ? -3.264 3.921 -7.998 1.00 92.31 72 GLU A N 1
ATOM 575 C CA . GLU A 1 72 ? -4.463 3.348 -8.623 1.00 92.31 72 GLU A CA 1
ATOM 576 C C . GLU A 1 72 ? -5.465 2.847 -7.591 1.00 92.31 72 GLU A C 1
ATOM 578 O O . GLU A 1 72 ? -6.638 3.215 -7.670 1.00 92.31 72 GLU A O 1
ATOM 583 N N . SER A 1 73 ? -4.996 2.142 -6.559 1.00 89.81 73 SER A N 1
ATOM 584 C CA . SER A 1 73 ? -5.833 1.675 -5.444 1.00 89.81 73 SER A CA 1
ATOM 585 C C . SER A 1 73 ? -6.579 2.850 -4.803 1.00 89.81 73 SER A C 1
ATOM 587 O O . SER A 1 73 ? -7.807 2.874 -4.715 1.00 89.81 73 SER A O 1
ATOM 589 N N . ARG A 1 74 ? -5.849 3.925 -4.479 1.00 85.50 74 ARG A N 1
ATOM 590 C CA . ARG A 1 74 ? -6.425 5.161 -3.935 1.00 85.50 74 ARG A CA 1
ATOM 591 C C . ARG A 1 74 ? -7.392 5.841 -4.906 1.00 85.50 74 ARG A C 1
ATOM 593 O O . ARG A 1 74 ? -8.410 6.403 -4.489 1.00 85.50 74 ARG A O 1
ATOM 600 N N . ARG A 1 75 ? -7.068 5.872 -6.201 1.00 87.56 75 ARG A N 1
ATOM 601 C CA . ARG A 1 75 ? -7.929 6.468 -7.234 1.00 87.56 75 ARG A CA 1
ATOM 602 C C . ARG A 1 75 ? -9.227 5.679 -7.381 1.00 87.56 75 ARG A C 1
ATOM 604 O O . ARG A 1 75 ? -10.258 6.303 -7.628 1.00 87.56 75 ARG A O 1
ATOM 611 N N . HIS A 1 76 ? -9.175 4.360 -7.253 1.00 87.38 76 HIS A N 1
ATOM 612 C CA . HIS A 1 76 ? -10.342 3.495 -7.263 1.00 87.38 76 HIS A CA 1
ATOM 613 C C . HIS A 1 76 ? -11.231 3.740 -6.037 1.00 87.38 76 HIS A C 1
ATOM 615 O O . HIS A 1 76 ? -12.386 4.116 -6.215 1.00 87.38 76 HIS A O 1
ATOM 621 N N . TRP A 1 77 ? -10.678 3.725 -4.818 1.00 83.81 77 TRP A N 1
ATOM 622 C CA . TRP A 1 77 ? -11.441 4.046 -3.599 1.00 83.81 77 TRP A CA 1
ATOM 623 C C . TRP A 1 77 ? -12.122 5.413 -3.663 1.00 83.81 77 TRP A C 1
ATOM 625 O O . TRP A 1 77 ? -13.252 5.583 -3.222 1.00 83.81 77 TRP A O 1
ATOM 635 N N . ARG A 1 78 ? -11.451 6.418 -4.244 1.00 80.69 78 ARG A N 1
ATOM 636 C CA . ARG A 1 78 ? -12.038 7.755 -4.396 1.00 80.69 78 ARG A CA 1
ATOM 637 C C . ARG A 1 78 ? -13.212 7.777 -5.382 1.00 80.69 78 ARG A C 1
ATOM 639 O O . ARG A 1 78 ? -14.114 8.585 -5.196 1.00 80.69 78 ARG A O 1
ATOM 646 N N . ARG A 1 79 ? -13.168 6.963 -6.441 1.00 82.56 79 ARG A N 1
ATOM 647 C CA . ARG A 1 79 ? -14.252 6.852 -7.432 1.00 82.56 79 ARG A CA 1
ATOM 648 C C . ARG A 1 79 ? -15.443 6.086 -6.861 1.00 82.56 79 ARG A C 1
ATOM 650 O O . ARG A 1 79 ? -16.576 6.475 -7.101 1.00 82.56 79 ARG A O 1
ATOM 657 N N . ASN A 1 80 ? -15.176 5.091 -6.024 1.00 74.75 80 ASN A N 1
ATOM 658 C CA . ASN A 1 80 ? -16.189 4.215 -5.445 1.00 74.75 80 ASN A CA 1
ATOM 659 C C . ASN A 1 80 ? -16.688 4.700 -4.073 1.00 74.75 80 ASN A C 1
ATOM 661 O O . ASN A 1 80 ? -17.099 3.899 -3.247 1.00 74.75 80 ASN A O 1
ATOM 665 N N . ARG A 1 81 ? -16.681 6.019 -3.833 1.00 60.66 81 ARG A N 1
ATOM 666 C CA . ARG A 1 81 ? -17.007 6.687 -2.553 1.00 60.66 81 ARG A CA 1
ATOM 667 C C . ARG A 1 81 ? -18.430 6.481 -2.002 1.00 60.66 81 ARG A C 1
ATOM 669 O O . ARG A 1 81 ? -18.738 7.075 -0.978 1.00 60.66 81 ARG A O 1
ATOM 676 N N . HIS A 1 82 ? -19.261 5.657 -2.636 1.00 51.09 82 HIS A N 1
ATOM 677 C CA . HIS A 1 82 ? -20.464 5.105 -1.998 1.00 51.09 82 HIS A CA 1
ATOM 678 C C . HIS A 1 82 ? -20.137 3.947 -1.036 1.00 51.09 82 HIS A C 1
ATOM 680 O O . HIS A 1 82 ? -21.010 3.512 -0.301 1.00 51.09 82 HIS A O 1
ATOM 686 N N . VAL A 1 83 ? -18.889 3.466 -1.022 1.00 50.84 83 VAL A N 1
ATOM 687 C CA . VAL A 1 83 ? -18.337 2.611 0.033 1.00 50.84 83 VAL A CA 1
ATOM 688 C C . VAL A 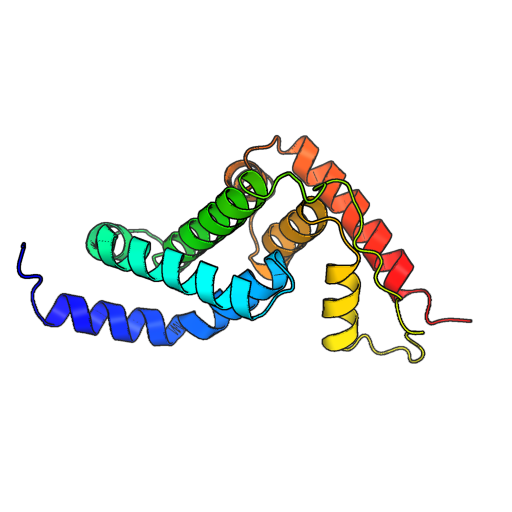1 83 ? -17.709 3.544 1.060 1.00 50.84 83 VAL A C 1
ATOM 690 O O . VAL A 1 83 ? -16.690 4.188 0.775 1.00 50.84 83 VAL A O 1
ATOM 693 N N . ASP A 1 84 ? -18.346 3.696 2.215 1.00 49.53 84 ASP A N 1
ATOM 694 C CA . ASP A 1 84 ? -17.876 4.607 3.244 1.00 49.53 84 ASP A CA 1
ATOM 695 C C . ASP A 1 84 ? -16.488 4.143 3.723 1.00 49.53 84 ASP A C 1
ATOM 697 O O . ASP A 1 84 ? -16.308 3.086 4.316 1.00 49.53 84 ASP A O 1
ATOM 701 N N . VAL A 1 85 ? -15.447 4.931 3.438 1.00 55.19 85 VAL A N 1
ATOM 702 C CA . VAL A 1 85 ? -14.055 4.635 3.846 1.00 55.19 85 VAL A CA 1
ATOM 703 C C . VAL A 1 85 ? -13.917 4.656 5.383 1.00 55.19 85 VAL A C 1
ATOM 705 O O . VAL A 1 85 ? -12.864 4.302 5.920 1.00 55.19 85 VAL A O 1
ATOM 708 N N . SER A 1 86 ? -14.968 5.107 6.073 1.00 54.97 86 SER A N 1
ATOM 709 C CA . SER A 1 86 ? -15.162 5.102 7.523 1.00 54.97 86 SER A CA 1
ATOM 710 C C . SER A 1 86 ? -15.799 3.812 8.033 1.00 54.97 86 SER A C 1
ATOM 712 O O . SER A 1 86 ? -15.594 3.480 9.201 1.00 54.97 86 SER A O 1
ATOM 714 N N . GLU A 1 87 ? -16.562 3.107 7.194 1.00 52.72 87 GLU A N 1
ATOM 715 C CA . GLU A 1 87 ? -17.244 1.880 7.582 1.00 52.72 87 GLU A CA 1
ATOM 716 C C . GLU A 1 87 ? -16.233 0.746 7.703 1.00 52.72 87 GLU A C 1
ATOM 718 O O . GLU A 1 87 ? -15.382 0.490 6.843 1.00 52.72 87 GLU A O 1
ATOM 723 N N . VAL A 1 88 ? -16.303 0.092 8.854 1.00 60.66 88 VAL A N 1
ATOM 724 C CA . VAL A 1 88 ? -15.652 -1.186 9.076 1.00 60.66 88 VAL A CA 1
ATOM 725 C C . VAL A 1 88 ? -16.475 -2.218 8.307 1.00 60.66 88 VAL A C 1
ATOM 727 O O . VAL A 1 88 ? -17.683 -2.271 8.531 1.00 60.66 88 VAL A O 1
ATOM 730 N N . PRO A 1 89 ? -15.870 -3.024 7.417 1.00 59.31 89 PRO A N 1
ATOM 731 C CA . PRO A 1 89 ? -16.582 -4.127 6.788 1.00 59.31 89 PRO A CA 1
ATOM 732 C C . PRO A 1 89 ? -17.218 -5.020 7.863 1.00 59.31 89 PRO A C 1
ATOM 734 O O . PRO A 1 89 ? -16.527 -5.411 8.808 1.00 59.31 89 PRO A O 1
ATOM 737 N N . ASP A 1 90 ? -18.513 -5.320 7.735 1.00 46.56 90 ASP A N 1
ATOM 738 C CA . ASP A 1 90 ? -19.233 -6.203 8.660 1.00 46.56 90 ASP A CA 1
ATOM 739 C C . ASP A 1 90 ? -18.837 -7.656 8.373 1.00 46.56 90 ASP A C 1
ATOM 741 O O . ASP A 1 90 ? -19.476 -8.386 7.619 1.00 46.56 90 ASP A O 1
ATOM 745 N N . ILE A 1 91 ? -17.661 -8.028 8.871 1.00 53.34 91 ILE A N 1
ATOM 746 C CA . ILE A 1 91 ? -17.085 -9.358 8.714 1.00 53.34 91 ILE A CA 1
ATOM 747 C C . ILE A 1 91 ? -17.148 -10.014 10.081 1.00 53.34 91 ILE A C 1
ATOM 749 O O . ILE A 1 91 ? -16.507 -9.557 11.033 1.00 53.34 91 ILE A O 1
ATOM 753 N N . THR A 1 92 ? -17.900 -11.106 10.172 1.00 44.28 92 THR A N 1
ATOM 754 C CA . THR A 1 92 ? -17.854 -11.992 11.330 1.00 44.28 92 THR A CA 1
ATOM 755 C C . THR A 1 92 ? -16.431 -12.531 11.452 1.00 44.28 92 THR A C 1
ATOM 757 O O . THR A 1 92 ? -15.931 -13.196 10.544 1.00 44.28 92 THR A O 1
ATOM 760 N N . VAL A 1 93 ? -15.754 -12.182 12.544 1.00 51.78 93 VAL A N 1
ATOM 761 C CA . VAL A 1 93 ? -14.432 -12.713 12.886 1.00 51.78 93 VAL A CA 1
ATOM 762 C C . VAL A 1 93 ? -14.672 -14.072 13.562 1.00 51.78 93 VAL A C 1
ATOM 764 O O . VAL A 1 93 ? -15.343 -14.083 14.594 1.00 51.78 93 VAL A O 1
ATOM 767 N N . PRO A 1 94 ? -14.215 -15.202 12.990 1.00 44.94 94 PRO A N 1
ATOM 768 C CA . PRO A 1 94 ? -14.221 -16.501 13.638 1.00 44.94 94 PRO A CA 1
ATOM 769 C C . PRO A 1 94 ? -13.429 -16.432 14.933 1.00 44.94 94 PRO A C 1
ATOM 771 O O . PRO A 1 94 ? -12.505 -15.627 15.061 1.00 44.94 94 PRO A O 1
ATOM 774 N N . ASP A 1 95 ? -13.797 -17.291 15.870 1.00 47.75 95 ASP A N 1
ATOM 775 C CA . ASP A 1 95 ? -13.031 -17.494 17.086 1.00 47.75 95 ASP A CA 1
ATOM 776 C C . ASP A 1 95 ? -11.623 -17.981 16.715 1.00 47.75 95 ASP A C 1
ATOM 778 O O . ASP A 1 95 ? -11.458 -19.035 16.098 1.00 47.75 95 ASP A O 1
ATOM 782 N N . LEU A 1 96 ? -10.616 -17.152 16.992 1.00 52.62 96 LEU A N 1
ATOM 783 C CA . LEU A 1 96 ? -9.214 -17.430 16.682 1.00 52.62 96 LEU A CA 1
ATOM 784 C C . LEU A 1 96 ? -8.598 -18.238 17.830 1.00 52.62 96 LEU A C 1
ATOM 786 O O . LEU A 1 96 ? -7.615 -17.815 18.431 1.00 52.62 96 LEU A O 1
ATOM 790 N N . SER A 1 97 ? -9.215 -19.366 18.178 1.00 49.66 97 SER A N 1
ATOM 791 C CA . SER A 1 97 ? -8.763 -20.226 19.269 1.00 49.66 97 SER A CA 1
ATOM 792 C C . SER A 1 97 ? -7.591 -21.094 18.805 1.00 49.66 97 SER A C 1
ATOM 794 O O . SER A 1 97 ? -7.789 -22.079 18.097 1.00 49.66 97 SER A O 1
ATOM 796 N N . ASP A 1 98 ? -6.383 -20.653 19.142 1.00 45.97 98 ASP A N 1
ATOM 797 C CA . ASP A 1 98 ? -5.143 -21.409 19.377 1.00 45.97 98 ASP A CA 1
ATOM 798 C C . ASP A 1 98 ? -3.987 -20.414 19.204 1.00 45.97 98 ASP A C 1
ATOM 800 O O . ASP A 1 98 ? -3.945 -19.670 18.228 1.00 45.97 98 ASP A O 1
ATOM 804 N N . GLY A 1 99 ? -3.042 -20.366 20.150 1.00 53.94 99 GLY A N 1
ATOM 805 C CA . GLY A 1 99 ? -2.025 -19.304 20.304 1.00 53.94 99 GLY A CA 1
ATOM 806 C C . GLY A 1 99 ? -1.027 -19.070 19.150 1.00 53.9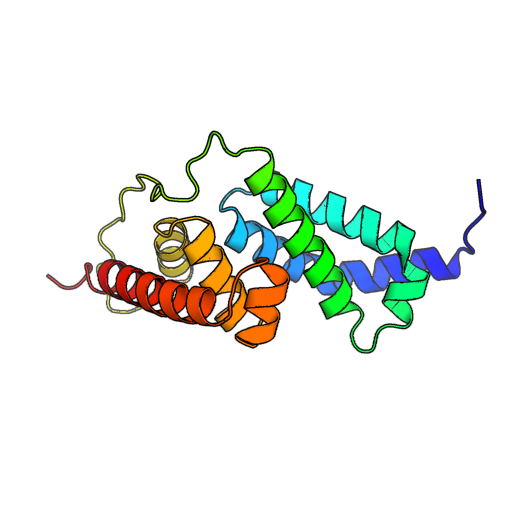4 99 GLY A C 1
ATOM 807 O O . GLY A 1 99 ? 0.014 -18.445 19.361 1.00 53.94 99 GLY A O 1
ATOM 808 N N . VAL A 1 100 ? -1.305 -19.549 17.935 1.00 65.38 100 VAL A N 1
ATOM 809 C CA . VAL A 1 100 ? -0.543 -19.304 16.709 1.00 65.38 100 VAL A CA 1
ATOM 810 C C . VAL A 1 100 ? -1.398 -18.513 15.716 1.00 65.38 100 VAL A C 1
ATOM 812 O O . VAL A 1 100 ? -2.246 -19.070 15.030 1.00 65.38 100 VAL A O 1
ATOM 815 N N . VAL A 1 101 ? -1.100 -17.219 15.558 1.00 64.56 101 VAL A N 1
ATOM 816 C CA . VAL A 1 101 ? -1.699 -16.391 14.498 1.00 64.56 101 VAL A CA 1
ATOM 817 C C . VAL A 1 101 ? -1.273 -16.930 13.132 1.00 64.56 101 VAL A C 1
ATOM 819 O O . VAL A 1 101 ? -0.107 -16.825 12.736 1.00 64.56 101 VAL A O 1
ATOM 822 N N . THR A 1 102 ? -2.219 -17.484 12.383 1.00 77.19 102 THR A N 1
ATOM 823 C CA . THR A 1 102 ? -1.983 -17.957 11.023 1.00 77.19 102 THR A CA 1
ATOM 824 C C . THR A 1 102 ? -1.988 -16.799 10.022 1.00 77.19 102 THR A C 1
ATOM 826 O O . THR A 1 102 ? -2.444 -15.678 10.272 1.00 77.19 102 THR A O 1
ATOM 829 N N . ARG A 1 103 ? -1.501 -17.070 8.804 1.00 70.44 103 ARG A N 1
ATOM 830 C CA . ARG A 1 103 ? -1.616 -16.120 7.687 1.00 70.44 103 ARG A CA 1
ATOM 831 C C . ARG A 1 103 ? -3.081 -15.802 7.356 1.00 70.44 103 ARG A C 1
ATOM 833 O O . ARG A 1 103 ? -3.346 -14.698 6.887 1.00 70.44 103 ARG A O 1
ATOM 840 N N . ALA A 1 104 ? -3.999 -16.748 7.559 1.00 73.31 104 ALA A N 1
ATOM 841 C CA . ALA A 1 104 ? -5.425 -16.534 7.327 1.00 73.31 104 ALA A CA 1
ATOM 842 C C . ALA A 1 104 ? -5.998 -15.543 8.352 1.00 73.31 104 ALA A C 1
ATOM 844 O O . ALA A 1 104 ? -6.653 -14.578 7.958 1.00 73.31 104 ALA A O 1
ATOM 845 N N . ASP A 1 105 ? -5.623 -15.692 9.621 1.00 76.94 105 ASP A N 1
ATOM 846 C CA . ASP A 1 105 ? -6.089 -14.839 10.721 1.00 76.94 105 ASP A CA 1
ATOM 847 C C . ASP A 1 105 ? -5.619 -13.397 10.545 1.00 76.94 105 ASP A C 1
ATOM 849 O O . ASP A 1 105 ?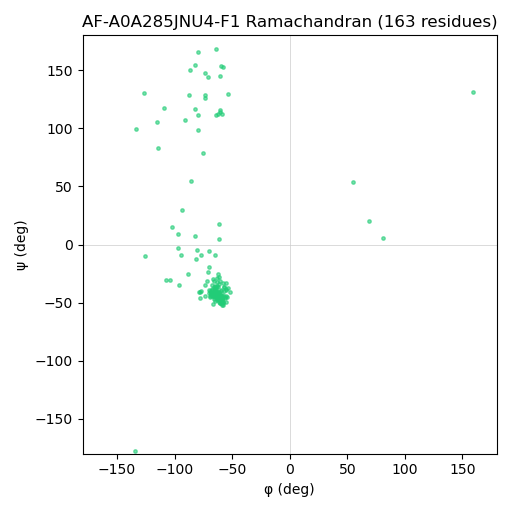 -6.390 -12.452 10.705 1.00 76.94 105 ASP A O 1
ATOM 853 N N . LEU A 1 106 ? -4.365 -13.205 10.117 1.00 77.69 106 LEU A N 1
ATOM 854 C CA . LEU A 1 106 ? -3.847 -11.876 9.794 1.00 77.69 106 LEU A CA 1
ATOM 855 C C . LEU A 1 106 ? -4.605 -11.235 8.624 1.00 77.69 106 LEU A C 1
ATOM 857 O O . LEU A 1 106 ? -4.909 -10.042 8.668 1.00 77.69 106 LEU A O 1
ATOM 861 N N . LEU A 1 107 ? -4.903 -12.000 7.569 1.00 78.50 107 LEU A N 1
ATOM 862 C CA . LEU A 1 107 ? -5.663 -11.491 6.426 1.00 78.50 107 LEU A CA 1
ATOM 863 C C . LEU A 1 107 ? -7.071 -11.069 6.847 1.00 78.50 107 LEU A C 1
ATOM 865 O O . LEU A 1 107 ? -7.515 -9.984 6.476 1.00 78.50 107 LEU A O 1
ATOM 869 N N . GLN A 1 108 ? -7.739 -11.873 7.666 1.00 79.25 108 GLN A N 1
ATOM 870 C CA . GLN A 1 108 ? -9.071 -11.568 8.168 1.00 79.25 108 GLN A CA 1
ATOM 871 C C . GLN A 1 108 ? -9.075 -10.378 9.134 1.00 79.25 108 GLN A C 1
ATOM 873 O O . GLN A 1 108 ? -9.907 -9.475 9.020 1.00 79.25 108 GLN A O 1
ATOM 878 N N . ALA A 1 109 ? -8.088 -10.304 10.026 1.00 85.44 109 ALA A N 1
ATOM 879 C CA . ALA A 1 109 ? -7.908 -9.165 10.913 1.00 85.44 109 ALA A CA 1
ATOM 880 C C . ALA A 1 109 ? -7.686 -7.870 10.116 1.00 85.44 109 ALA A C 1
ATOM 882 O O . ALA A 1 109 ? -8.317 -6.853 10.407 1.00 85.44 109 ALA A O 1
ATOM 883 N N . LEU A 1 110 ? -6.866 -7.899 9.059 1.00 85.94 110 LEU A N 1
ATOM 884 C CA . LEU A 1 110 ? -6.699 -6.762 8.146 1.00 85.94 110 LEU A CA 1
ATOM 885 C C . LEU A 1 110 ? -8.001 -6.404 7.423 1.00 85.94 110 LEU A C 1
ATOM 887 O O . LEU A 1 110 ? -8.272 -5.220 7.203 1.00 85.94 110 LEU A O 1
ATOM 891 N N . GLN A 1 111 ? -8.819 -7.393 7.065 1.00 84.38 111 GLN A N 1
ATOM 892 C CA . GLN A 1 111 ? -10.113 -7.147 6.440 1.00 84.38 111 GLN A CA 1
ATOM 893 C C . GLN A 1 111 ? -11.107 -6.456 7.391 1.00 84.38 111 GLN A C 1
ATOM 895 O O . GLN A 1 111 ? -11.879 -5.620 6.929 1.00 84.38 111 GLN A O 1
ATOM 900 N N . SER A 1 112 ? -11.004 -6.677 8.707 1.00 86.00 112 SER A N 1
ATOM 901 C CA . SER A 1 112 ? -11.800 -5.968 9.729 1.00 86.00 112 SER A CA 1
ATOM 902 C C . SER A 1 112 ? -11.443 -4.482 9.912 1.00 86.00 112 SER A C 1
ATOM 904 O O . SER A 1 112 ? -12.069 -3.772 10.700 1.00 86.00 112 SER A O 1
ATOM 906 N N . LEU A 1 113 ? -10.401 -3.997 9.235 1.00 88.25 113 LEU A N 1
ATOM 907 C CA . LEU A 1 113 ? -10.032 -2.588 9.238 1.00 88.25 113 LEU A CA 1
ATOM 908 C C . LEU A 1 113 ? -10.800 -1.827 8.163 1.00 88.25 113 LEU A C 1
ATOM 910 O O . LEU A 1 113 ? -11.050 -2.346 7.070 1.00 88.25 113 LEU A O 1
ATOM 914 N N . THR A 1 114 ? -11.057 -0.544 8.427 1.00 86.44 114 THR A N 1
ATOM 915 C CA . THR A 1 114 ? -11.488 0.365 7.360 1.00 86.44 114 THR A CA 1
ATOM 916 C C . THR A 1 114 ? -10.420 0.420 6.265 1.00 86.44 114 THR A C 1
ATOM 918 O O . THR A 1 114 ? -9.227 0.234 6.535 1.00 86.44 114 THR A O 1
ATOM 921 N N . LEU A 1 115 ? -10.805 0.732 5.024 1.00 83.81 115 LEU A N 1
ATOM 922 C CA . LEU A 1 115 ? -9.856 0.789 3.900 1.00 83.81 115 LEU A CA 1
ATOM 923 C C . LEU A 1 115 ? -8.656 1.701 4.192 1.00 83.81 115 LEU A C 1
ATOM 925 O O . LEU A 1 115 ? -7.524 1.381 3.835 1.00 83.81 115 LEU A O 1
ATOM 929 N N . ARG A 1 116 ? -8.879 2.825 4.888 1.00 87.00 116 ARG A N 1
ATOM 930 C CA . ARG A 1 116 ? -7.798 3.751 5.250 1.00 87.00 116 ARG A CA 1
ATOM 931 C C . ARG A 1 116 ? -6.860 3.159 6.300 1.00 87.00 116 ARG A C 1
ATOM 933 O O . ARG A 1 116 ? -5.651 3.274 6.134 1.00 87.00 116 ARG A O 1
ATOM 940 N N . GLN A 1 117 ? -7.393 2.526 7.344 1.00 91.69 117 GLN A N 1
ATOM 941 C CA . GLN A 1 117 ? -6.590 1.857 8.372 1.00 91.69 117 GLN A CA 1
ATOM 942 C C . GLN A 1 117 ? -5.768 0.715 7.774 1.00 91.69 117 GLN A C 1
ATOM 944 O O . GLN A 1 117 ? -4.559 0.641 7.997 1.00 91.69 117 GLN A O 1
ATOM 949 N N . ARG A 1 118 ? -6.409 -0.124 6.954 1.00 91.56 118 ARG A N 1
ATOM 950 C CA . ARG A 1 118 ? -5.763 -1.226 6.238 1.00 91.56 118 ARG A CA 1
ATOM 951 C C . ARG A 1 118 ? -4.631 -0.715 5.360 1.00 91.56 118 ARG A C 1
ATOM 953 O O . ARG A 1 118 ? -3.504 -1.181 5.487 1.00 91.56 118 ARG A O 1
ATOM 960 N N . ALA A 1 119 ? -4.899 0.300 4.538 1.00 90.38 119 ALA A N 1
ATOM 961 C CA . ALA A 1 119 ? -3.887 0.915 3.691 1.00 90.38 119 ALA A CA 1
ATOM 962 C C . ALA A 1 119 ? -2.711 1.463 4.508 1.00 90.38 119 ALA A C 1
ATOM 964 O O . ALA A 1 119 ? -1.561 1.236 4.148 1.00 90.38 119 ALA A O 1
ATOM 965 N N . THR A 1 120 ? -2.973 2.137 5.631 1.00 93.62 120 THR A N 1
ATOM 966 C CA . THR A 1 120 ? -1.911 2.617 6.523 1.00 93.62 120 THR A CA 1
ATOM 967 C C . THR A 1 120 ? -1.045 1.470 7.051 1.00 93.62 120 THR A C 1
ATOM 969 O O . THR A 1 120 ? 0.178 1.572 6.984 1.00 93.62 120 THR A O 1
ATOM 972 N N . VAL A 1 121 ? -1.641 0.369 7.517 1.00 94.00 121 VAL A N 1
ATOM 973 C CA . VAL A 1 121 ? -0.887 -0.789 8.032 1.00 94.00 121 VAL A CA 1
ATOM 974 C C . VAL A 1 121 ? -0.066 -1.457 6.931 1.00 94.00 121 VAL A C 1
ATOM 976 O O . VAL A 1 121 ? 1.130 -1.683 7.109 1.00 94.00 121 VAL A O 1
ATOM 979 N N . VAL A 1 122 ? -0.677 -1.726 5.776 1.00 91.88 122 VAL A N 1
ATOM 980 C CA . VAL A 1 122 ? 0.000 -2.368 4.640 1.00 91.88 122 VAL A CA 1
ATOM 981 C C . VAL A 1 122 ? 1.203 -1.537 4.193 1.00 91.88 122 VAL A C 1
ATOM 983 O O . VAL A 1 122 ? 2.299 -2.070 4.049 1.00 91.88 122 VAL A O 1
ATOM 986 N N . LEU A 1 123 ? 1.041 -0.221 4.046 1.00 92.19 123 LEU A N 1
ATOM 987 C CA . LEU A 1 123 ? 2.125 0.650 3.594 1.00 92.19 123 LEU A CA 1
ATOM 988 C C . LEU A 1 123 ? 3.260 0.780 4.617 1.00 92.19 123 LEU A C 1
ATOM 990 O O . LEU A 1 123 ? 4.428 0.745 4.237 1.00 92.19 123 LEU A O 1
ATOM 994 N N . ARG A 1 124 ? 2.935 0.908 5.907 1.00 94.56 124 ARG A N 1
ATOM 995 C CA . ARG A 1 124 ? 3.938 1.109 6.964 1.00 94.56 124 ARG A CA 1
ATOM 996 C C . ARG A 1 124 ? 4.719 -0.162 7.277 1.00 94.56 124 ARG A C 1
ATOM 998 O O . ARG A 1 124 ? 5.934 -0.101 7.421 1.00 94.56 124 ARG A O 1
ATOM 1005 N N . PHE A 1 125 ? 4.027 -1.294 7.396 1.00 91.88 125 PHE A N 1
ATOM 1006 C CA . PHE A 1 125 ? 4.613 -2.511 7.965 1.00 91.88 125 PHE A CA 1
ATOM 1007 C C . PHE A 1 125 ? 4.904 -3.593 6.931 1.00 91.88 125 PHE A C 1
ATOM 1009 O O . PHE A 1 125 ? 5.854 -4.346 7.114 1.00 91.88 125 PHE A O 1
ATOM 1016 N N . LEU A 1 126 ? 4.125 -3.678 5.847 1.00 87.12 126 LEU A N 1
ATOM 1017 C CA . LEU A 1 126 ? 4.342 -4.699 4.813 1.00 87.12 126 LEU A CA 1
ATOM 1018 C C . LEU A 1 126 ? 5.176 -4.163 3.647 1.00 87.12 126 LEU A C 1
ATOM 1020 O O . LEU A 1 126 ? 6.001 -4.890 3.104 1.00 87.12 126 LEU A O 1
ATOM 1024 N N . GLU A 1 127 ? 5.012 -2.885 3.301 1.00 87.19 127 GLU A N 1
ATOM 1025 C CA . GLU A 1 127 ? 5.833 -2.208 2.286 1.00 87.19 127 GLU A CA 1
ATOM 1026 C C . GLU A 1 127 ? 7.027 -1.440 2.870 1.00 87.19 127 GLU A C 1
ATOM 1028 O O . GLU A 1 127 ? 7.885 -0.986 2.114 1.00 87.19 127 GLU A O 1
ATOM 1033 N N . GLY A 1 128 ? 7.099 -1.297 4.198 1.00 90.00 128 GLY A N 1
ATOM 1034 C CA . GLY A 1 128 ? 8.220 -0.655 4.890 1.00 90.00 128 GLY A CA 1
ATOM 1035 C C . GLY A 1 128 ? 8.333 0.857 4.668 1.00 90.00 128 GLY A C 1
ATOM 1036 O O . GLY A 1 128 ? 9.408 1.418 4.867 1.00 90.00 128 GLY A O 1
ATOM 1037 N N . LEU A 1 129 ? 7.258 1.533 4.245 1.00 92.00 129 LEU A N 1
ATOM 1038 C CA . LEU A 1 129 ? 7.290 2.977 4.018 1.00 92.00 129 LEU A CA 1
ATOM 1039 C C . LEU A 1 129 ? 7.374 3.752 5.337 1.00 92.00 129 LEU A C 1
ATOM 1041 O O . LEU A 1 129 ? 6.721 3.416 6.331 1.00 92.00 129 LEU A O 1
ATOM 1045 N N . SER A 1 130 ? 8.109 4.864 5.332 1.00 94.81 130 SER A N 1
ATOM 1046 C CA . SER A 1 130 ? 8.104 5.839 6.429 1.00 94.81 130 SER A CA 1
ATOM 1047 C C . SER A 1 130 ? 6.724 6.502 6.608 1.00 94.81 130 SER A C 1
ATOM 1049 O O . SER A 1 130 ? 5.827 6.373 5.769 1.00 94.81 130 SER A O 1
ATOM 1051 N N . GLU A 1 131 ? 6.519 7.222 7.717 1.00 95.50 131 GLU A N 1
ATOM 1052 C CA . GLU A 1 131 ? 5.263 7.950 7.967 1.00 95.50 131 GLU A CA 1
ATOM 1053 C C . GLU A 1 131 ? 5.034 9.014 6.903 1.00 95.50 131 GLU A C 1
ATOM 1055 O O . GLU A 1 131 ? 3.937 9.103 6.354 1.00 95.50 131 GLU A O 1
ATOM 1060 N N . ARG A 1 132 ? 6.100 9.741 6.559 1.00 96.06 132 ARG A N 1
ATOM 1061 C CA . ARG A 1 132 ? 6.126 10.732 5.487 1.00 96.06 132 ARG A CA 1
ATOM 1062 C C . ARG A 1 132 ? 5.761 10.124 4.135 1.00 96.06 132 ARG A C 1
ATOM 1064 O O . ARG A 1 132 ? 4.844 10.601 3.477 1.00 96.06 132 ARG A O 1
ATOM 1071 N N . GLU A 1 133 ? 6.413 9.033 3.734 1.00 92.38 133 GLU A N 1
ATOM 1072 C CA . GLU A 1 133 ? 6.116 8.374 2.451 1.00 92.38 133 GLU A CA 1
ATOM 1073 C C . GLU A 1 133 ? 4.695 7.805 2.406 1.00 92.38 133 GLU A C 1
ATOM 1075 O O . GLU A 1 133 ? 4.021 7.868 1.376 1.00 92.38 133 GLU A O 1
ATOM 1080 N N . THR A 1 134 ? 4.209 7.283 3.534 1.00 93.00 134 THR A N 1
ATOM 1081 C CA . THR A 1 134 ? 2.824 6.819 3.664 1.00 93.00 134 THR A CA 1
ATOM 1082 C C . THR A 1 134 ? 1.844 7.988 3.538 1.00 93.00 134 THR A C 1
ATOM 1084 O O . THR A 1 134 ? 0.831 7.870 2.847 1.00 93.00 134 THR A O 1
ATOM 1087 N N . ALA A 1 135 ? 2.143 9.128 4.162 1.00 92.12 135 ALA A N 1
ATOM 1088 C CA . ALA A 1 135 ? 1.328 10.339 4.107 1.00 92.12 135 ALA A CA 1
ATOM 1089 C C . ALA A 1 135 ? 1.239 10.886 2.674 1.00 92.12 135 ALA A C 1
ATOM 1091 O O . ALA A 1 135 ? 0.144 11.175 2.185 1.00 92.12 135 ALA A O 1
ATOM 1092 N N . GLU A 1 136 ? 2.368 10.927 1.963 1.00 90.94 136 GLU A N 1
ATOM 1093 C CA . GLU A 1 136 ? 2.442 11.293 0.546 1.00 90.94 136 GLU A CA 1
ATOM 1094 C C . GLU A 1 136 ? 1.603 10.351 -0.329 1.00 90.94 136 GLU A C 1
ATOM 1096 O O . GLU A 1 136 ? 0.804 10.808 -1.152 1.00 90.94 136 GLU A O 1
ATOM 1101 N N . ALA A 1 137 ? 1.729 9.036 -0.124 1.00 88.06 137 ALA A N 1
ATOM 1102 C CA . ALA A 1 137 ? 0.997 8.031 -0.891 1.00 88.06 137 ALA A CA 1
ATOM 1103 C C . ALA A 1 137 ? -0.525 8.105 -0.659 1.00 88.06 137 ALA A C 1
ATOM 1105 O O . ALA A 1 137 ? -1.320 8.029 -1.602 1.00 88.06 137 ALA A O 1
ATOM 1106 N N . LEU A 1 138 ? -0.947 8.303 0.593 1.00 87.75 138 LEU A N 1
ATOM 1107 C CA . LEU A 1 138 ? -2.360 8.408 0.964 1.00 87.75 138 LEU A CA 1
ATOM 1108 C C . LEU A 1 138 ? -2.945 9.811 0.720 1.00 87.75 138 LEU A C 1
ATOM 1110 O O . LEU A 1 138 ? -4.171 9.966 0.681 1.00 87.75 138 LEU A O 1
ATOM 1114 N N . LYS A 1 139 ? -2.092 10.811 0.465 1.00 88.88 139 LYS A N 1
ATOM 1115 C CA . LYS A 1 139 ? -2.416 12.245 0.398 1.00 88.88 139 LYS A CA 1
ATOM 1116 C C . LYS A 1 139 ? -3.112 12.742 1.668 1.00 88.88 139 LYS A C 1
ATOM 1118 O O . LYS A 1 139 ? -4.208 13.299 1.604 1.00 88.88 139 LYS A O 1
ATOM 1123 N N . CYS A 1 140 ? -2.481 12.503 2.814 1.00 90.88 140 CYS A N 1
ATOM 1124 C CA . CYS A 1 140 ? -2.887 13.004 4.129 1.00 90.88 140 CYS A CA 1
ATOM 1125 C C . CYS A 1 140 ? -1.673 13.555 4.899 1.00 90.88 140 CYS A C 1
ATOM 1127 O O . CYS A 1 140 ? -0.571 13.594 4.361 1.00 90.88 140 CYS A O 1
ATOM 1129 N N . SER A 1 141 ? -1.867 14.017 6.139 1.00 95.56 141 SER A N 1
ATOM 1130 C CA . SER A 1 141 ? -0.760 14.463 6.998 1.00 95.56 141 SER A CA 1
ATOM 1131 C C . SER A 1 141 ? -0.072 13.288 7.700 1.00 95.56 141 SER A C 1
ATOM 1133 O O . SER A 1 141 ? -0.712 12.276 7.993 1.00 95.56 141 SER A O 1
ATOM 1135 N N . GLU A 1 142 ? 1.201 13.441 8.078 1.00 97.44 142 GLU A N 1
ATOM 1136 C CA . GLU A 1 142 ? 1.905 12.456 8.919 1.00 97.44 142 GLU A CA 1
ATOM 1137 C C . GLU A 1 142 ? 1.179 12.206 10.251 1.00 97.44 142 GLU A C 1
ATOM 1139 O O . GLU A 1 142 ? 1.068 11.068 10.698 1.00 97.44 142 GLU A O 1
ATOM 1144 N N . GLY A 1 143 ? 0.576 13.242 10.849 1.00 97.12 143 GLY A N 1
ATOM 1145 C CA . GLY A 1 143 ? -0.279 13.086 12.034 1.00 97.12 143 GLY A CA 1
ATOM 1146 C C . GLY A 1 143 ? -1.513 12.206 11.782 1.00 97.12 143 GLY A C 1
ATOM 1147 O O . GLY A 1 143 ? -1.917 11.424 12.648 1.00 97.12 143 GLY A O 1
ATOM 1148 N N . THR A 1 144 ? -2.083 12.254 10.571 1.00 94.56 144 THR A N 1
ATOM 1149 C CA . THR A 1 144 ? -3.152 11.327 10.161 1.00 94.56 144 THR A CA 1
ATOM 1150 C C . THR A 1 144 ? -2.615 9.902 10.070 1.00 94.56 144 THR A C 1
ATOM 1152 O O . THR A 1 144 ? -3.268 8.979 10.542 1.00 94.56 144 THR A O 1
ATOM 1155 N N . VAL A 1 145 ? -1.414 9.704 9.519 1.00 96.00 145 VAL A N 1
ATOM 1156 C CA . VAL A 1 145 ? -0.781 8.376 9.451 1.00 96.00 145 VAL A CA 1
ATOM 1157 C C . VAL A 1 145 ? -0.543 7.812 10.850 1.00 96.00 145 VAL A C 1
ATOM 1159 O O . VAL A 1 145 ? -0.925 6.672 11.107 1.00 96.00 145 VAL A O 1
ATOM 1162 N N . LYS A 1 146 ? 0.010 8.603 11.776 1.00 95.44 146 LYS A N 1
ATOM 1163 C CA . LYS A 1 146 ? 0.237 8.196 13.174 1.00 95.44 146 LYS A CA 1
ATOM 1164 C C . LYS A 1 146 ? -1.056 7.778 13.868 1.00 95.44 146 LYS A C 1
ATOM 1166 O O . LYS A 1 146 ? -1.148 6.679 14.415 1.00 95.44 146 LYS A O 1
ATOM 1171 N N . SER A 1 147 ? -2.080 8.629 13.802 1.00 95.69 147 SER A N 1
ATOM 1172 C CA . SER A 1 147 ? -3.371 8.353 14.444 1.00 95.69 147 SER A CA 1
ATOM 1173 C C . SER A 1 147 ? -4.088 7.148 13.826 1.00 95.69 147 SER A C 1
ATOM 1175 O O . SER A 1 147 ? -4.624 6.323 14.563 1.00 95.69 147 SER A O 1
ATOM 1177 N N . GLN A 1 148 ? -4.054 6.983 12.499 1.00 94.38 148 GLN A N 1
ATOM 1178 C CA . GLN A 1 148 ? -4.609 5.799 11.832 1.00 94.38 148 GLN A CA 1
ATOM 1179 C C . GLN A 1 148 ? -3.822 4.530 12.160 1.00 94.38 148 GLN A C 1
ATOM 1181 O O . GLN A 1 148 ? -4.437 3.498 12.408 1.00 94.38 148 GLN A O 1
ATOM 1186 N N . THR A 1 149 ? -2.490 4.608 12.241 1.00 95.50 149 THR A N 1
ATOM 1187 C CA . THR A 1 149 ? -1.633 3.485 12.650 1.00 95.50 149 THR A CA 1
ATOM 1188 C C . THR A 1 149 ? -2.001 3.012 14.053 1.00 95.50 149 THR A C 1
ATOM 1190 O O . THR A 1 149 ? -2.275 1.833 14.251 1.00 95.50 149 THR A O 1
ATOM 1193 N N . SER A 1 150 ? -2.084 3.933 15.017 1.00 94.75 150 SER A N 1
ATOM 1194 C CA . SER A 1 150 ? -2.453 3.610 16.400 1.00 94.75 150 SER A CA 1
ATOM 1195 C C . SER A 1 150 ? -3.835 2.948 16.491 1.00 94.75 150 SER A C 1
ATOM 1197 O O . SER A 1 150 ? -3.982 1.901 17.128 1.00 94.75 150 SER A O 1
ATOM 1199 N N . ARG A 1 151 ? -4.842 3.505 15.802 1.00 93.75 151 ARG A N 1
ATOM 1200 C CA . ARG A 1 151 ? -6.205 2.946 15.772 1.00 93.75 151 ARG A CA 1
ATOM 1201 C C . ARG A 1 151 ? -6.244 1.564 15.122 1.00 93.75 151 ARG A C 1
ATOM 1203 O O . ARG A 1 151 ? -6.865 0.656 15.668 1.00 93.75 151 ARG A O 1
ATOM 1210 N N . ALA A 1 152 ? -5.563 1.398 13.990 1.00 93.00 152 ALA A N 1
ATOM 1211 C CA . ALA A 1 152 ? -5.511 0.135 13.267 1.00 93.00 152 ALA A CA 1
ATOM 1212 C C . ALA A 1 152 ? -4.839 -0.965 14.098 1.00 93.00 152 ALA A C 1
ATOM 1214 O O . ALA A 1 152 ? -5.409 -2.040 14.248 1.00 93.00 152 ALA A O 1
ATOM 1215 N N . LEU A 1 153 ? -3.680 -0.690 14.707 1.00 93.06 153 LEU A N 1
ATOM 1216 C CA . LEU A 1 153 ? -2.988 -1.662 15.560 1.00 93.06 153 LEU A CA 1
ATOM 1217 C C . LEU A 1 153 ? -3.809 -2.028 16.802 1.00 93.06 153 LEU A C 1
ATOM 1219 O O . LEU A 1 153 ? -3.856 -3.197 17.175 1.00 93.06 153 LEU A O 1
ATOM 1223 N N . SER A 1 154 ? -4.507 -1.061 17.408 1.00 91.94 154 SER A N 1
ATOM 1224 C CA . SER A 1 154 ? -5.402 -1.327 18.546 1.00 91.94 154 SER A CA 1
ATOM 1225 C C . SER A 1 154 ? -6.553 -2.258 18.155 1.00 91.94 154 SER A C 1
ATOM 1227 O O . SER A 1 154 ? -6.871 -3.195 18.886 1.00 91.94 154 SER A O 1
ATOM 1229 N N . LYS A 1 155 ? -7.151 -2.042 16.976 1.00 89.75 155 LYS A N 1
ATOM 1230 C CA . LYS A 1 155 ? -8.209 -2.905 16.438 1.00 89.75 155 LYS A CA 1
ATOM 1231 C C . LYS A 1 155 ? -7.684 -4.303 16.111 1.00 89.75 155 LYS A C 1
ATOM 1233 O O . LYS A 1 155 ? -8.306 -5.270 16.534 1.00 89.75 155 LYS A O 1
ATOM 1238 N N . LEU A 1 156 ? -6.539 -4.413 15.434 1.00 89.88 156 LEU A N 1
ATOM 1239 C CA . LEU A 1 156 ? -5.911 -5.702 15.127 1.00 89.88 156 LEU A CA 1
ATOM 1240 C C . LEU A 1 156 ? -5.606 -6.489 16.403 1.00 89.88 156 LEU A C 1
ATOM 1242 O O . LEU A 1 156 ? -5.970 -7.654 16.487 1.00 89.88 156 LEU A O 1
ATOM 1246 N N . LYS A 1 157 ? -5.036 -5.840 17.427 1.00 87.44 157 LYS A N 1
ATOM 1247 C CA . LYS A 1 157 ? -4.802 -6.469 18.733 1.00 87.44 157 LYS A CA 1
ATOM 1248 C C . LYS A 1 157 ? -6.104 -6.969 19.361 1.00 87.44 157 LYS A C 1
ATOM 1250 O O . LYS A 1 157 ? -6.149 -8.083 19.854 1.00 87.44 157 LYS A O 1
ATOM 1255 N N . SER A 1 158 ? -7.176 -6.174 19.319 1.00 86.12 158 SER A N 1
ATOM 1256 C CA . SER A 1 158 ? -8.479 -6.589 19.857 1.00 86.12 158 SER A CA 1
ATOM 1257 C C . SER A 1 158 ? -9.112 -7.760 19.104 1.00 86.12 158 SER A C 1
ATOM 1259 O O . SER A 1 158 ? -9.896 -8.477 19.716 1.00 86.12 158 SER A O 1
ATOM 1261 N N . VAL A 1 159 ? -8.868 -7.897 17.800 1.00 83.62 159 VAL A N 1
ATOM 1262 C CA . VAL A 1 159 ? -9.393 -9.001 16.981 1.00 83.62 159 VAL A CA 1
ATOM 1263 C C . VAL A 1 159 ? -8.575 -10.262 17.239 1.00 83.62 159 VAL A C 1
ATOM 1265 O O . VAL A 1 159 ? -9.153 -11.309 17.493 1.00 83.62 159 VAL A O 1
ATOM 1268 N N . LEU A 1 160 ? -7.246 -10.145 17.241 1.00 78.81 160 LEU A N 1
ATOM 1269 C CA . LEU A 1 160 ? -6.338 -11.277 17.428 1.00 78.81 160 LEU A CA 1
ATOM 1270 C C . LEU A 1 160 ? -6.339 -11.814 18.868 1.00 78.81 160 LEU A C 1
ATOM 1272 O O . LEU A 1 160 ? -6.188 -13.008 19.058 1.00 78.81 160 LEU A O 1
ATOM 1276 N N . ASN A 1 161 ? -6.559 -10.962 19.876 1.00 74.12 161 ASN A N 1
ATOM 1277 C CA . ASN A 1 161 ? -6.651 -11.388 21.280 1.00 74.12 161 ASN A CA 1
ATOM 1278 C C . ASN A 1 161 ? -8.022 -11.977 21.660 1.00 74.12 161 ASN A C 1
ATOM 1280 O O . ASN A 1 161 ? -8.207 -12.378 22.803 1.00 74.12 161 ASN A O 1
ATOM 1284 N N . ARG A 1 162 ? -9.018 -11.965 20.764 1.00 58.75 162 ARG A N 1
ATOM 1285 C CA . ARG A 1 162 ? -10.374 -12.450 21.073 1.00 58.75 162 ARG A CA 1
ATOM 1286 C C . ARG A 1 162 ? -10.517 -13.977 20.953 1.00 58.75 162 ARG A C 1
ATOM 1288 O O . ARG A 1 162 ? -11.635 -14.452 21.058 1.00 58.75 162 ARG A O 1
ATOM 1295 N N . GLY A 1 163 ? -9.408 -14.690 20.740 1.00 49.97 163 GLY A N 1
ATOM 1296 C CA . GLY A 1 163 ? -9.310 -16.153 20.752 1.00 49.97 163 GLY A CA 1
ATOM 1297 C C . GLY A 1 163 ? -8.822 -16.766 22.072 1.00 49.97 163 GLY A C 1
ATOM 1298 O O . GLY A 1 163 ? -8.541 -17.958 22.111 1.00 49.97 163 GLY A O 1
ATOM 1299 N N . ASP A 1 164 ? -8.709 -15.960 23.137 1.00 33.41 164 ASP A N 1
ATOM 1300 C CA . ASP A 1 164 ? -8.403 -16.409 24.502 1.00 33.41 164 ASP A CA 1
ATOM 1301 C C . ASP A 1 164 ? -9.607 -16.133 25.431 1.00 33.41 164 ASP A C 1
ATOM 1303 O O . ASP A 1 164 ? -9.620 -15.104 26.114 1.00 33.41 164 ASP A O 1
ATOM 1307 N N . LEU A 1 165 ? -10.618 -17.015 25.454 1.00 35.84 165 LEU A N 1
ATOM 1308 C CA . LEU A 1 165 ? -11.552 -17.226 26.582 1.00 35.84 165 LEU A CA 1
ATOM 1309 C C . LEU A 1 165 ? -12.124 -18.650 26.574 1.00 35.84 165 LEU A C 1
ATOM 1311 O O . LEU A 1 165 ? -12.769 -19.015 25.570 1.00 35.84 165 LEU A O 1
#

pLDDT: mean 82.59, std 16.2, range [33.41, 97.44]

Solvent-accessible surface area (back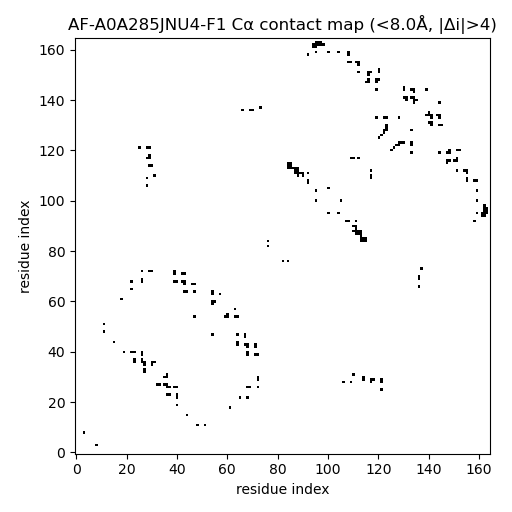bone atoms only — not comparable to full-atom values): 9227 Å² total; per-residue (Å²): 133,86,87,72,59,68,68,66,55,52,54,48,49,58,54,44,69,76,42,47,70,58,47,39,52,52,34,25,65,50,70,74,36,71,68,61,11,49,52,40,42,51,54,24,48,56,52,40,59,78,42,36,78,59,36,76,70,39,98,48,38,66,60,51,45,51,51,41,32,51,48,46,51,52,54,47,54,65,73,50,57,89,54,55,62,80,47,53,54,95,62,88,76,73,79,52,69,56,103,64,88,45,76,65,54,52,52,52,41,46,51,54,33,21,52,59,30,24,39,46,45,45,37,42,71,75,68,62,36,52,55,62,56,42,10,64,67,72,70,54,51,47,69,54,42,53,55,36,41,54,53,38,52,53,50,40,50,59,56,65,58,60,27,76,131

Secondary structure (DSSP, 8-state):
-----HHHHHHHHHHHHHHHHHHHHHHHHHHS-HHHHHHHHHHHHHHHHHTHHHHTTSS-HHHHHHHHHHHHHHHHHHHTTTS-TTSPP--------SSS--HHHHHHHHHTS-HHHHHHHIIIIIS---HHHHHHHHTS-HHHHHHHHHHHHHHHHHHHGGG--

Radius of gyration: 17.68 Å; Cα contacts (8 Å, |Δi|>4): 151; chains: 1; bounding box: 37×36×60 Å

Foldseek 3Di:
DDDDDPVLVVVLVVVCVVCVVVQLVLLCLLPVDNVRSVVLLVQLSVVCSVVVVVLVVDPHSNVVSSLSSLLSSLVVCVVVCVQPLPDQPPDPQPQLADPDCDPVNLSVLLSRHRSLLSLLCCCCPVVVDDLVRSCVSNVHDSVVSVVSPVVSVVSSCVSNVNNPD

Nearest PDB structures (foldseek):
  5wur-assembly2_B  TM=7.563E-01  e=1.058E-05  Bacillus subtilis subsp. subtilis str. 168
  5wuq-assembly1_A  TM=7.305E-01  e=1.279E-05  Bacillus subtilis subsp. subtilis str. 168
  5uxx-assembly1_A  TM=7.143E-01  e=1.058E-05  Bartonella quintana str. Toulouse
  5wur-assembly1_A  TM=7.302E-01  e=2.863E-05  Bacillus subtilis subsp. subtilis str. 168
  6kon-assembly1_F  TM=4.494E-01  e=3.989E-05  Mycobacterium tuberculosis H37Rv

Mean predicted aligned error: 7.96 Å

Sequence (165 aa):
MKHRPAGTRDDFRVFVQGMAASLHRTAFLLCGDWHLADDLVQEALAKAYSNWRKVQRADSPSAYVRRILINESRRHWRRNRHVDVSEVPDITVPDLSDGVVTRADLLQALQSLTLRQRATVVLRFLEGLSERETAEALKCSEGTVKSQTSRALSKLKSVLNRGDL

InterPro domains:
  IPR007627 RNA polymerase sigma-70 region 2 [PF04542] (22-81)
  IPR013249 RNA polymerase sigma factor 70, region 4 type 2 [PF08281] (105-156)
  IPR013324 RNA polymerase sigma factor, region 3/4-like [SSF88659] (100-161)
  IPR013325 RNA polymerase sigma factor, region 2 [SSF88946] (6-92)
  IPR014284 RNA polymerase sigma-70-like domain [TIGR02937] (14-159)
  IPR014325 RNA polymerase sigma-E factor, actinobacteria [TIGR02983] (7-160)
  IPR036388 Winged helix-like DNA-binding domain superfamily [G3DSA:1.10.10.10] (96-163)
  IPR039425 RNA polymerase sigma-70-like [PTHR43133] (7-163)